Protein AF-A0A958D224-F1 (afdb_monomer_lite)

Foldseek 3Di:
DCCVVVVFDAADLFDWDDTDQWIKHWAQLVLLPQLARPIDIDTAHAPDHFDDDPRDRDHHQADEDDADPVDDVPHHHYDDPVSVPDRRPSRVVSVVSRVVRRDD

Radius of gyration: 15.44 Å; chains: 1; bounding box: 35×30×36 Å

pLDDT: mean 91.19, std 8.77, range [57.66, 98.38]

Structure (mmCIF, N/CA/C/O backbone):
data_AF-A0A958D224-F1
#
_entry.id   AF-A0A958D224-F1
#
loop_
_atom_site.group_PDB
_atom_site.id
_atom_site.type_symbol
_atom_site.label_atom_id
_atom_site.label_alt_id
_atom_site.label_comp_id
_atom_site.label_asym_id
_atom_site.label_entity_id
_atom_site.label_seq_id
_atom_site.pdbx_PDB_ins_code
_atom_site.Cartn_x
_atom_site.Cartn_y
_atom_site.Cartn_z
_atom_site.occupancy
_atom_site.B_iso_or_equiv
_atom_site.auth_seq_id
_atom_site.auth_comp_id
_atom_site.auth_asym_id
_atom_site.auth_atom_id
_atom_site.pdbx_PDB_model_num
ATOM 1 N N . MET A 1 1 ? 9.097 12.108 5.550 1.00 57.66 1 MET A N 1
ATOM 2 C CA . MET A 1 1 ? 8.589 11.039 4.655 1.00 57.66 1 MET A CA 1
ATOM 3 C C . MET A 1 1 ? 9.715 10.649 3.710 1.00 57.66 1 MET A C 1
ATOM 5 O O . MET A 1 1 ? 10.425 11.546 3.286 1.00 57.66 1 MET A O 1
ATOM 9 N N . ALA A 1 2 ? 9.902 9.360 3.416 1.00 65.62 2 ALA A N 1
ATOM 10 C CA . ALA A 1 2 ? 11.059 8.876 2.651 1.00 65.62 2 ALA A CA 1
ATOM 11 C C . ALA A 1 2 ? 11.042 9.274 1.155 1.00 65.62 2 ALA A C 1
ATOM 13 O O . ALA A 1 2 ? 12.091 9.476 0.567 1.00 65.62 2 ALA A O 1
ATOM 14 N N . TRP A 1 3 ? 9.872 9.470 0.544 1.00 70.62 3 TRP A N 1
ATOM 15 C CA . TRP A 1 3 ? 9.744 9.628 -0.913 1.00 70.62 3 TRP A CA 1
ATOM 16 C C . TRP A 1 3 ? 10.407 10.892 -1.487 1.00 70.62 3 TRP A C 1
ATOM 18 O O . TRP A 1 3 ? 11.254 10.751 -2.366 1.00 70.62 3 TRP A O 1
ATOM 28 N N . PRO A 1 4 ? 10.145 12.102 -0.952 1.00 76.75 4 PRO A N 1
ATOM 29 C CA . PRO A 1 4 ? 10.842 13.308 -1.405 1.00 76.75 4 PRO A CA 1
ATOM 30 C C . PRO A 1 4 ? 12.353 13.268 -1.146 1.00 76.75 4 PRO A C 1
ATOM 32 O O . PRO A 1 4 ? 13.109 13.934 -1.836 1.00 76.75 4 PRO A O 1
ATOM 35 N N . VAL A 1 5 ? 12.794 12.497 -0.144 1.00 81.69 5 VAL A N 1
ATOM 36 C CA . VAL A 1 5 ? 14.216 12.362 0.212 1.00 81.69 5 VAL A CA 1
ATOM 37 C C . VAL A 1 5 ? 14.961 11.487 -0.800 1.00 81.69 5 VAL A C 1
ATOM 39 O O . VAL A 1 5 ? 16.141 11.710 -1.043 1.00 81.69 5 VAL A O 1
ATOM 42 N N . TYR A 1 6 ? 14.274 10.515 -1.404 1.00 82.50 6 TYR A N 1
ATOM 43 C CA . TYR A 1 6 ? 14.851 9.569 -2.362 1.00 82.50 6 TYR A CA 1
ATOM 44 C C . TYR A 1 6 ? 14.423 9.828 -3.816 1.00 82.50 6 TYR A C 1
ATOM 46 O O . TYR A 1 6 ? 14.572 8.938 -4.648 1.00 82.50 6 TYR A O 1
ATOM 54 N N . ASN A 1 7 ? 13.891 11.018 -4.132 1.00 83.81 7 ASN A N 1
ATOM 55 C CA . ASN A 1 7 ? 13.364 11.368 -5.462 1.00 83.81 7 ASN A CA 1
ATOM 56 C C . ASN A 1 7 ? 12.378 10.322 -6.021 1.00 83.81 7 ASN A C 1
ATOM 58 O O . ASN A 1 7 ? 12.401 9.991 -7.205 1.00 83.81 7 ASN A O 1
ATOM 62 N N . LEU A 1 8 ? 11.523 9.781 -5.151 1.00 87.00 8 LEU A N 1
ATOM 63 C CA . LEU A 1 8 ? 10.466 8.853 -5.534 1.00 87.00 8 LEU A CA 1
ATOM 64 C C . LEU A 1 8 ? 9.145 9.607 -5.687 1.00 87.00 8 LEU A C 1
ATOM 66 O O . LEU A 1 8 ? 8.708 10.306 -4.768 1.00 87.00 8 LEU A O 1
ATOM 70 N N . GLU A 1 9 ? 8.473 9.390 -6.816 1.00 92.38 9 GLU A N 1
ATOM 71 C CA . GLU A 1 9 ? 7.108 9.861 -7.036 1.00 92.38 9 GLU A CA 1
ATOM 72 C C . GLU A 1 9 ? 6.147 9.183 -6.048 1.00 92.38 9 GLU A C 1
ATOM 74 O O . GLU A 1 9 ? 6.280 7.974 -5.806 1.00 92.38 9 GLU A O 1
ATOM 79 N N . PRO A 1 10 ? 5.203 9.922 -5.436 1.00 92.50 10 PRO A N 1
ATOM 80 C CA . PRO A 1 10 ? 4.207 9.349 -4.538 1.00 92.50 10 PRO A CA 1
ATOM 81 C C . PRO A 1 10 ? 3.199 8.477 -5.305 1.00 92.50 10 PRO A C 1
ATOM 83 O O . PRO A 1 10 ? 3.000 8.663 -6.506 1.00 92.50 10 PRO A O 1
ATOM 86 N N . PRO A 1 11 ? 2.501 7.551 -4.620 1.00 94.56 11 PRO A N 1
ATOM 87 C CA . PRO A 1 11 ? 1.515 6.712 -5.281 1.00 94.56 11 PRO A CA 1
ATOM 88 C C . PRO A 1 11 ? 0.366 7.514 -5.896 1.00 94.56 11 PRO A C 1
ATOM 90 O O . PRO A 1 11 ? -0.113 8.481 -5.285 1.00 94.56 11 PRO A O 1
ATOM 93 N N . PRO A 1 12 ? -0.151 7.078 -7.062 1.00 94.94 12 PRO A N 1
ATOM 94 C CA . PRO A 1 12 ? -1.375 7.635 -7.610 1.00 94.94 12 PRO A CA 1
ATOM 95 C C . PRO A 1 12 ? -2.560 7.331 -6.684 1.00 94.94 12 PRO A C 1
ATOM 97 O O . PRO A 1 12 ? -2.495 6.527 -5.751 1.00 94.94 12 PRO A O 1
ATOM 100 N N . LYS A 1 13 ? -3.711 7.958 -6.955 1.00 92.00 13 LYS A N 1
ATOM 101 C CA . LYS A 1 13 ? -4.927 7.693 -6.169 1.00 92.00 13 LYS A CA 1
ATOM 102 C C . LYS A 1 13 ? -5.369 6.221 -6.276 1.00 92.00 13 LYS A C 1
ATOM 104 O O . LYS A 1 13 ? -5.931 5.693 -5.320 1.00 92.00 13 LYS A O 1
ATOM 109 N N . ARG A 1 14 ? -5.172 5.560 -7.411 1.00 95.12 14 ARG A N 1
ATOM 110 C CA . ARG A 1 14 ? -5.510 4.146 -7.630 1.00 95.12 14 ARG A CA 1
ATOM 111 C C . ARG A 1 14 ? -4.529 3.555 -8.633 1.00 95.12 14 ARG A C 1
ATOM 113 O O . ARG A 1 14 ? -4.038 4.305 -9.472 1.00 95.12 14 ARG A O 1
ATOM 120 N N . GLY A 1 15 ? -4.321 2.244 -8.559 1.00 97.12 15 GLY A N 1
ATOM 121 C CA . GLY A 1 15 ? -3.408 1.535 -9.446 1.00 97.12 15 GLY A CA 1
ATOM 122 C C . GLY A 1 15 ? -1.939 1.750 -9.098 1.00 97.12 15 GLY A C 1
ATOM 123 O O . GLY A 1 15 ? -1.594 2.369 -8.083 1.00 97.12 15 GLY A O 1
ATOM 124 N N . TRP A 1 16 ? -1.093 1.234 -9.977 1.00 97.62 16 TRP A N 1
ATOM 125 C CA . TRP A 1 16 ? 0.345 1.448 -9.969 1.00 97.62 16 TRP A CA 1
ATOM 126 C C . TRP A 1 16 ? 0.714 2.766 -10.655 1.00 97.62 16 TRP A C 1
ATOM 128 O O . TRP A 1 16 ? 0.059 3.209 -11.596 1.00 97.62 16 TRP A O 1
ATOM 138 N N . GLY A 1 17 ? 1.778 3.403 -10.177 1.00 96.00 17 GLY A N 1
ATOM 139 C CA . GLY A 1 17 ? 2.444 4.508 -10.860 1.00 96.00 17 GLY A CA 1
ATOM 140 C C . GLY A 1 17 ? 3.942 4.255 -10.915 1.00 96.00 17 GLY A C 1
ATOM 141 O O . GLY A 1 17 ? 4.502 3.704 -9.968 1.00 96.00 17 GLY A O 1
ATOM 142 N N . ALA A 1 18 ? 4.592 4.648 -12.008 1.00 94.81 18 ALA A N 1
ATOM 143 C CA . ALA A 1 18 ? 6.047 4.593 -12.106 1.00 94.81 18 ALA A CA 1
ATOM 144 C C . ALA A 1 18 ? 6.687 5.509 -11.048 1.00 94.81 18 ALA A C 1
ATOM 146 O O . ALA A 1 18 ? 6.220 6.624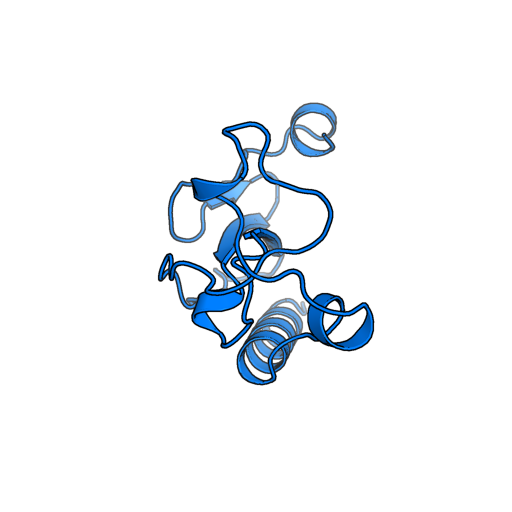 -10.815 1.00 94.81 18 ALA A O 1
ATOM 147 N N . SER A 1 19 ? 7.745 5.035 -10.395 1.00 93.88 19 SER A N 1
ATOM 148 C CA . SER A 1 19 ? 8.486 5.790 -9.385 1.00 93.88 19 SER A CA 1
ATOM 149 C C . SER A 1 19 ? 9.911 5.256 -9.295 1.00 93.88 19 SER A C 1
ATOM 151 O O . SER A 1 19 ? 10.129 4.088 -8.976 1.00 93.88 19 SER A O 1
ATOM 153 N N . GLY A 1 20 ? 10.895 6.098 -9.613 1.00 92.50 20 GLY A N 1
ATOM 154 C CA . GLY A 1 20 ? 12.298 5.689 -9.672 1.00 92.50 20 GLY A CA 1
ATOM 155 C C . GLY A 1 20 ? 12.523 4.518 -10.636 1.00 92.50 20 GLY A C 1
ATOM 156 O O . GLY A 1 20 ? 12.186 4.596 -11.812 1.00 92.50 20 GLY A O 1
ATOM 157 N N . ALA A 1 21 ? 13.098 3.430 -10.123 1.00 92.06 21 ALA A N 1
ATOM 158 C CA . ALA A 1 21 ? 13.398 2.217 -10.889 1.00 92.06 21 ALA A CA 1
ATOM 159 C C . ALA A 1 21 ? 12.299 1.143 -10.783 1.00 92.06 21 ALA A C 1
ATOM 161 O O . ALA A 1 21 ? 12.578 -0.038 -10.989 1.00 92.06 21 ALA A O 1
ATOM 162 N N . GLY A 1 22 ? 11.091 1.519 -10.369 1.00 94.44 22 GLY A N 1
ATOM 163 C CA . GLY A 1 22 ? 9.998 0.584 -10.161 1.00 94.44 22 GLY A CA 1
ATOM 164 C C . GLY A 1 22 ? 8.636 1.263 -10.143 1.00 94.44 22 GLY A C 1
ATOM 165 O O . GLY A 1 22 ? 8.407 2.275 -10.807 1.00 94.44 22 GLY A O 1
ATOM 166 N N . TRP A 1 23 ? 7.728 0.687 -9.365 1.00 96.19 23 TRP A N 1
ATOM 167 C CA . TRP A 1 23 ? 6.334 1.092 -9.279 1.00 96.19 23 TRP A CA 1
ATOM 168 C C . TRP A 1 23 ? 5.930 1.307 -7.831 1.00 96.19 23 TRP A C 1
ATOM 170 O O . TRP A 1 23 ? 6.401 0.633 -6.917 1.00 96.19 23 TRP A O 1
ATOM 180 N N . VAL A 1 24 ? 5.013 2.238 -7.618 1.00 96.62 24 VAL A N 1
ATOM 181 C CA . VAL A 1 24 ? 4.461 2.567 -6.311 1.00 96.62 24 VAL A CA 1
ATOM 182 C C . VAL A 1 24 ? 2.936 2.559 -6.377 1.00 96.62 24 VAL A C 1
ATOM 184 O O . VAL A 1 24 ? 2.342 2.964 -7.377 1.00 96.62 24 VAL A O 1
ATOM 187 N N . CYS A 1 25 ? 2.280 2.114 -5.310 1.00 97.06 25 CYS A N 1
ATOM 188 C CA . CYS A 1 25 ? 0.826 2.196 -5.187 1.00 97.06 25 CYS A CA 1
ATOM 189 C C . CYS A 1 25 ? 0.387 2.434 -3.740 1.00 97.06 25 CYS A C 1
ATOM 191 O O . CYS A 1 25 ? 1.155 2.259 -2.792 1.00 97.06 25 CYS A O 1
ATOM 193 N N . GLU A 1 26 ? -0.891 2.767 -3.567 1.00 97.62 26 GLU A N 1
ATOM 194 C CA . GLU A 1 26 ? -1.576 2.716 -2.278 1.00 97.62 26 GLU A CA 1
ATOM 195 C C . GLU A 1 26 ? -2.703 1.683 -2.326 1.00 97.62 26 GLU A C 1
ATOM 197 O O . GLU A 1 26 ? -3.604 1.773 -3.159 1.00 97.62 26 GLU A O 1
ATOM 202 N N . VAL A 1 27 ? -2.700 0.761 -1.365 1.00 97.75 27 VAL A N 1
ATOM 203 C CA . VAL A 1 27 ? -3.792 -0.190 -1.130 1.00 97.75 27 VAL A CA 1
ATOM 204 C C . VAL A 1 27 ? -4.421 0.025 0.239 1.00 97.75 27 VAL A C 1
ATOM 206 O O . VAL A 1 27 ? -3.788 0.502 1.186 1.00 97.75 27 VAL A O 1
ATOM 209 N N . TRP A 1 28 ? -5.700 -0.320 0.354 1.00 97.56 28 TRP A N 1
ATOM 210 C CA . TRP A 1 28 ? -6.420 -0.313 1.622 1.00 97.56 28 TRP A CA 1
ATOM 211 C C . TRP A 1 28 ? -6.582 -1.760 2.078 1.00 97.56 28 TRP A C 1
ATOM 213 O O . TRP A 1 28 ? -7.272 -2.534 1.422 1.00 97.56 28 TRP A O 1
ATOM 223 N N . GLN A 1 29 ? -5.971 -2.149 3.203 1.00 97.75 29 GLN A N 1
ATOM 224 C CA . GLN A 1 29 ? -6.054 -3.541 3.676 1.00 97.75 29 GLN A CA 1
ATOM 225 C C . GLN A 1 29 ? -7.489 -3.960 4.031 1.00 97.75 29 GLN A C 1
ATOM 227 O O . GLN A 1 29 ? -7.787 -5.152 4.079 1.00 97.75 29 GLN A O 1
ATOM 232 N N . SER A 1 30 ? -8.406 -3.009 4.229 1.00 97.56 30 SER A N 1
ATOM 233 C CA . SER A 1 30 ? -9.840 -3.295 4.358 1.00 97.56 30 SER A CA 1
ATOM 234 C C . SER A 1 30 ? -10.462 -3.909 3.105 1.00 97.56 30 SER A C 1
ATOM 236 O O . SER A 1 30 ? -11.397 -4.699 3.223 1.00 97.56 30 SER A O 1
ATOM 238 N N . ALA A 1 31 ? -9.915 -3.642 1.917 1.00 97.88 31 ALA A N 1
ATOM 239 C CA . ALA A 1 31 ? -10.295 -4.340 0.688 1.00 97.88 31 ALA A CA 1
ATOM 240 C C . ALA A 1 31 ? -9.947 -5.839 0.730 1.00 97.88 31 ALA A C 1
ATOM 242 O O . ALA A 1 31 ? -10.590 -6.648 0.069 1.00 97.88 31 ALA A O 1
ATOM 243 N N . TYR A 1 32 ? -8.977 -6.206 1.569 1.00 98.19 32 TYR A N 1
ATOM 244 C CA . TYR A 1 32 ? -8.494 -7.570 1.769 1.00 98.19 32 TYR A CA 1
ATOM 245 C C . TYR A 1 32 ? -9.039 -8.219 3.049 1.00 98.19 32 TYR A C 1
ATOM 247 O O . TYR A 1 32 ? -8.632 -9.326 3.390 1.00 98.19 32 TYR A O 1
ATOM 255 N N . GLY A 1 33 ? -9.945 -7.546 3.770 1.00 97.56 33 GLY A N 1
ATOM 256 C CA . GLY A 1 33 ? -10.604 -8.077 4.968 1.00 97.56 33 GLY A CA 1
ATOM 257 C C . GLY A 1 33 ? -10.108 -7.515 6.303 1.00 97.56 33 GLY A C 1
ATOM 258 O O . GLY A 1 33 ? -10.555 -7.970 7.352 1.00 97.56 33 GLY A O 1
ATOM 259 N N . HIS A 1 34 ? -9.214 -6.521 6.311 1.00 97.75 34 HIS A N 1
ATOM 260 C CA . HIS A 1 34 ? -8.833 -5.859 7.560 1.00 97.75 34 HIS A CA 1
ATOM 261 C C . HIS A 1 34 ? -9.975 -4.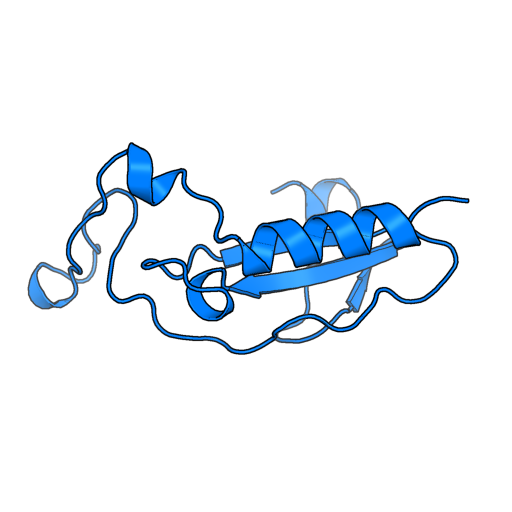965 8.085 1.00 97.75 34 HIS A C 1
ATOM 263 O O . HIS A 1 34 ? -10.571 -4.189 7.340 1.00 97.75 34 HIS A O 1
ATOM 269 N N . ALA A 1 35 ? -10.265 -5.008 9.387 1.00 96.69 35 ALA A N 1
ATOM 270 C CA . ALA A 1 35 ? -11.378 -4.243 9.960 1.00 96.69 35 ALA A CA 1
ATOM 271 C C . ALA A 1 35 ? -11.161 -2.715 9.919 1.00 96.69 35 ALA A C 1
ATOM 273 O O . ALA A 1 35 ? -12.110 -1.946 9.794 1.00 96.69 35 ALA A O 1
ATOM 274 N N . ALA A 1 36 ? -9.912 -2.252 9.992 1.00 95.62 36 ALA A N 1
ATOM 275 C CA . ALA A 1 36 ? -9.539 -0.855 9.745 1.00 95.62 36 ALA A CA 1
ATOM 276 C C . ALA A 1 36 ? -9.004 -0.651 8.318 1.00 95.62 36 ALA A C 1
ATOM 278 O O . ALA A 1 36 ? -8.431 -1.576 7.749 1.00 95.62 36 ALA A O 1
ATOM 279 N N . ARG A 1 37 ? -9.093 0.575 7.774 1.00 93.94 37 ARG A N 1
ATOM 280 C CA . ARG A 1 37 ? -8.608 0.895 6.410 1.00 93.94 37 ARG A CA 1
ATOM 281 C C . ARG A 1 37 ? -7.149 0.485 6.179 1.00 93.94 37 ARG A C 1
ATOM 283 O O . ARG A 1 37 ? -6.830 -0.045 5.122 1.00 93.94 37 ARG A O 1
ATOM 290 N N . LYS A 1 38 ? -6.281 0.788 7.160 1.00 93.06 38 LYS A N 1
ATOM 291 C CA . LYS A 1 38 ? -4.822 0.552 7.160 1.00 93.06 38 LYS A CA 1
ATOM 292 C C . LYS A 1 38 ? -4.204 0.819 5.775 1.00 93.06 38 LYS A C 1
ATOM 294 O O . LYS A 1 38 ? -3.794 -0.096 5.062 1.00 93.06 38 LYS A O 1
ATOM 299 N N . ARG A 1 39 ? -4.207 2.103 5.382 1.00 94.88 39 ARG A N 1
ATOM 300 C CA . ARG A 1 39 ? -3.632 2.579 4.110 1.00 94.88 39 ARG A CA 1
ATOM 301 C C . ARG A 1 39 ? -2.166 2.172 4.059 1.00 94.88 39 ARG A C 1
ATOM 303 O O . ARG A 1 39 ? -1.411 2.512 4.966 1.00 94.88 39 ARG A O 1
ATOM 310 N N . THR A 1 40 ? -1.799 1.425 3.031 1.00 95.25 40 THR A N 1
ATOM 311 C CA . THR A 1 40 ? -0.472 0.830 2.893 1.00 95.25 40 THR A CA 1
ATOM 312 C C . THR A 1 40 ? 0.109 1.266 1.562 1.00 95.25 40 THR A C 1
ATOM 314 O O . THR A 1 40 ? -0.518 1.065 0.523 1.00 95.25 40 THR A O 1
ATOM 317 N N . TRP A 1 41 ? 1.284 1.888 1.597 1.00 95.50 41 TRP A N 1
ATOM 318 C CA . TRP A 1 41 ? 2.058 2.167 0.393 1.00 95.50 41 TRP A CA 1
ATOM 319 C C . TRP A 1 41 ? 2.972 0.986 0.113 1.00 95.50 4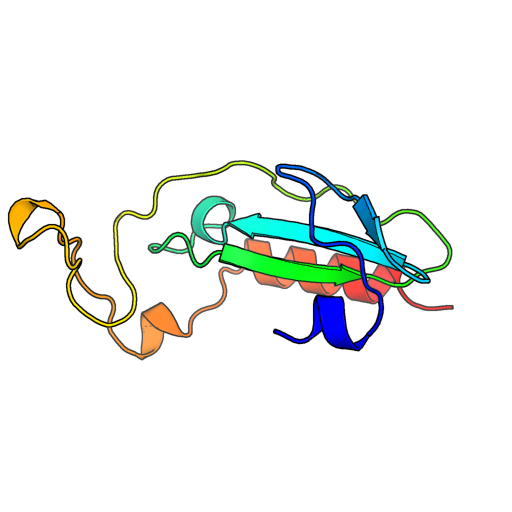1 TRP A C 1
ATOM 321 O O . TRP A 1 41 ? 3.617 0.479 1.030 1.00 95.50 41 TRP A O 1
ATOM 331 N N . LEU A 1 42 ? 3.004 0.554 -1.140 1.00 95.88 42 LEU A N 1
ATOM 332 C CA . LEU A 1 42 ? 3.893 -0.499 -1.609 1.00 95.88 42 LEU A CA 1
ATOM 333 C C . LEU A 1 42 ? 4.816 0.086 -2.667 1.00 95.88 42 LEU A C 1
ATOM 335 O O . LEU A 1 42 ? 4.385 0.903 -3.478 1.00 95.88 42 LEU A O 1
ATOM 339 N N . TYR A 1 43 ? 6.069 -0.348 -2.638 1.00 95.06 43 TYR A N 1
ATOM 340 C CA . TYR A 1 43 ? 7.034 -0.119 -3.699 1.00 95.06 43 TYR A CA 1
ATOM 341 C C . TYR A 1 43 ? 7.447 -1.479 -4.248 1.00 95.06 43 TYR A C 1
ATOM 343 O O . TYR A 1 43 ? 7.805 -2.373 -3.479 1.00 95.06 43 TYR A O 1
ATOM 351 N N . TYR A 1 44 ? 7.361 -1.635 -5.559 1.00 96.06 44 TYR A N 1
ATOM 352 C CA . TYR A 1 44 ? 7.644 -2.867 -6.274 1.00 96.06 44 TYR A CA 1
ATOM 353 C C . TYR A 1 44 ? 8.739 -2.611 -7.306 1.00 96.06 44 TYR A C 1
ATOM 355 O O . TYR A 1 44 ? 8.711 -1.608 -8.016 1.00 96.06 44 TYR A O 1
ATOM 363 N N . ARG A 1 45 ? 9.704 -3.526 -7.397 1.00 94.44 45 ARG A N 1
ATOM 364 C CA . ARG A 1 45 ? 10.762 -3.513 -8.408 1.00 94.44 45 ARG A CA 1
ATOM 365 C C . ARG A 1 45 ? 10.896 -4.923 -8.969 1.00 94.44 45 ARG A C 1
ATOM 367 O O . ARG A 1 45 ? 11.266 -5.819 -8.224 1.00 94.44 45 ARG A O 1
ATOM 374 N N . GLY A 1 46 ? 10.618 -5.082 -10.254 1.00 92.62 46 GLY A N 1
ATOM 375 C CA . GLY A 1 46 ? 10.768 -6.317 -11.022 1.00 92.62 46 GLY A CA 1
ATOM 376 C C . GLY A 1 46 ? 11.029 -5.982 -12.492 1.00 92.62 46 GLY A C 1
ATOM 377 O O . GLY A 1 46 ? 11.036 -4.807 -12.859 1.00 92.62 46 GLY A O 1
ATOM 378 N N . GLU A 1 47 ? 11.266 -6.991 -13.326 1.00 90.00 47 GLU A N 1
ATOM 379 C CA . GLU A 1 47 ? 11.530 -6.783 -14.761 1.00 90.00 47 GLU A CA 1
ATOM 380 C C . GLU A 1 47 ? 10.277 -6.371 -15.543 1.00 90.00 47 GLU A C 1
ATOM 382 O O . GLU A 1 47 ? 10.354 -5.645 -16.536 1.00 90.00 47 GLU A O 1
ATOM 387 N N . HIS A 1 48 ? 9.114 -6.807 -15.065 1.00 90.25 48 HIS A N 1
ATOM 388 C CA . HIS A 1 48 ? 7.816 -6.540 -15.667 1.00 90.25 48 HIS A CA 1
ATOM 389 C C . HIS A 1 48 ? 6.926 -5.714 -14.744 1.00 90.25 48 HIS A C 1
ATOM 391 O O . HIS A 1 48 ? 7.160 -5.629 -13.535 1.00 90.25 48 HIS A O 1
ATOM 397 N N . GLU A 1 49 ? 5.879 -5.134 -15.332 1.00 90.12 49 GLU A N 1
ATOM 398 C CA . GLU A 1 49 ? 4.831 -4.444 -14.588 1.00 90.12 49 GLU A CA 1
ATOM 399 C C . GLU A 1 49 ? 4.245 -5.369 -13.503 1.00 90.12 49 GLU A C 1
ATOM 401 O O . GLU A 1 49 ? 4.012 -6.555 -13.765 1.00 90.12 49 GLU A O 1
ATOM 406 N N . PRO A 1 50 ? 4.040 -4.870 -12.270 1.00 95.81 50 PRO A N 1
ATOM 407 C CA . PRO A 1 50 ? 3.470 -5.676 -11.200 1.00 95.81 50 PRO A CA 1
ATOM 408 C C . PRO A 1 50 ? 2.061 -6.175 -11.541 1.00 95.81 50 PRO A C 1
ATOM 410 O O . PRO A 1 50 ? 1.295 -5.463 -12.192 1.00 95.81 50 PRO A O 1
ATOM 413 N N . PRO A 1 51 ? 1.660 -7.351 -11.024 1.00 95.12 51 PRO A N 1
ATOM 414 C CA . PRO A 1 51 ? 0.279 -7.796 -11.124 1.00 95.12 51 PRO A CA 1
ATOM 415 C C . PRO A 1 51 ? -0.688 -6.796 -10.475 1.00 95.12 51 PRO A C 1
ATOM 417 O O . PRO A 1 51 ? -0.366 -6.097 -9.505 1.00 95.12 51 PRO A O 1
ATOM 420 N N . GLU A 1 52 ? -1.909 -6.769 -11.005 1.00 96.50 52 GLU A N 1
ATOM 421 C CA . GLU A 1 52 ? -3.003 -5.969 -10.464 1.00 96.50 52 GLU A CA 1
ATOM 422 C C . GLU A 1 52 ? -3.338 -6.383 -9.025 1.00 96.50 52 GLU A C 1
ATOM 424 O O . GLU A 1 52 ? -3.328 -7.560 -8.656 1.00 96.50 52 GLU A O 1
ATOM 429 N N . LEU A 1 53 ? -3.667 -5.387 -8.208 1.00 98.19 53 LEU A N 1
ATOM 430 C CA . LEU A 1 53 ? -4.090 -5.560 -6.825 1.00 98.19 53 LEU A CA 1
ATOM 431 C C . LEU A 1 53 ? -5.561 -5.165 -6.672 1.00 98.19 53 LEU A C 1
ATOM 433 O O . LEU A 1 53 ? -6.171 -4.549 -7.542 1.00 98.19 53 LEU A O 1
ATOM 437 N N . ASN A 1 54 ? -6.149 -5.466 -5.517 1.00 97.88 54 ASN A N 1
ATOM 438 C CA . ASN A 1 54 ? -7.450 -4.910 -5.172 1.00 97.88 54 ASN A CA 1
ATOM 439 C C . ASN A 1 54 ? -7.322 -3.413 -4.824 1.00 97.88 54 ASN A C 1
ATOM 441 O O . ASN A 1 54 ? -6.791 -3.046 -3.769 1.00 97.88 54 ASN A O 1
ATOM 445 N N . TRP A 1 55 ? -7.843 -2.561 -5.710 1.00 97.69 55 TRP A N 1
ATOM 446 C CA . TRP A 1 55 ? -7.837 -1.097 -5.587 1.00 97.69 55 TRP A CA 1
ATOM 447 C C . TRP A 1 55 ? -9.073 -0.510 -4.898 1.00 97.69 55 TRP A C 1
ATOM 449 O O . TRP A 1 55 ? -9.211 0.718 -4.816 1.00 97.69 55 TRP A O 1
ATOM 459 N N . GLU A 1 56 ? -9.998 -1.349 -4.426 1.00 97.50 56 GLU A N 1
ATOM 460 C CA . GLU A 1 56 ? -11.185 -0.878 -3.725 1.00 97.50 56 GLU A CA 1
ATOM 461 C C . GLU A 1 56 ? -10.804 -0.103 -2.458 1.00 97.50 56 GLU A C 1
ATOM 463 O O . GLU A 1 56 ? -9.962 -0.502 -1.655 1.00 97.50 56 GLU A O 1
ATOM 468 N N . ARG A 1 57 ? -11.476 1.025 -2.233 1.00 96.31 57 ARG A N 1
ATOM 469 C CA . ARG A 1 57 ? -11.277 1.858 -1.043 1.00 96.31 57 ARG A CA 1
ATOM 470 C C . ARG A 1 57 ? -12.391 1.602 -0.037 1.00 96.31 57 ARG A C 1
ATOM 472 O O . ARG A 1 57 ? -13.225 2.469 0.213 1.00 96.31 57 ARG A O 1
ATOM 479 N N . ARG A 1 58 ? -12.427 0.383 0.512 1.00 95.31 58 ARG A N 1
ATOM 480 C CA . ARG A 1 58 ? -13.452 -0.015 1.490 1.00 95.31 58 ARG A CA 1
ATOM 481 C C . ARG A 1 58 ? -13.273 0.731 2.803 1.00 95.31 58 ARG A C 1
ATOM 483 O O . ARG A 1 58 ? -12.208 0.688 3.418 1.00 95.31 58 ARG A O 1
ATOM 490 N N . GLU A 1 59 ? -14.324 1.383 3.272 1.00 94.38 59 GLU A N 1
ATOM 491 C CA . GLU A 1 59 ? -14.333 1.980 4.601 1.00 94.38 59 GLU A CA 1
ATOM 492 C C . GLU A 1 59 ? -14.079 0.917 5.678 1.00 94.38 59 GLU A C 1
ATOM 494 O O . GLU A 1 59 ? -14.738 -0.116 5.713 1.00 94.38 59 GLU A O 1
ATOM 499 N N . GLY A 1 60 ? -13.111 1.164 6.564 1.00 92.50 60 GLY A N 1
ATOM 500 C CA . GLY A 1 60 ? -12.904 0.299 7.725 1.00 92.50 60 GLY A CA 1
ATOM 501 C C . GLY A 1 60 ? -14.049 0.474 8.719 1.00 92.50 60 GLY A C 1
ATOM 502 O O . GLY A 1 60 ? -14.507 1.594 8.929 1.00 92.50 60 GLY A O 1
ATOM 503 N N . THR A 1 61 ? -14.491 -0.598 9.357 1.00 94.25 61 THR A N 1
ATOM 504 C CA . THR A 1 61 ? -15.476 -0.558 10.447 1.00 94.25 61 THR A CA 1
ATOM 505 C C . THR A 1 61 ? -14.839 -0.189 11.786 1.00 94.25 61 THR A C 1
ATOM 507 O O . THR A 1 61 ? -15.530 0.285 12.680 1.00 94.25 61 THR A O 1
ATOM 510 N N . HIS A 1 62 ? -13.519 -0.350 11.903 1.00 94.25 62 HIS A N 1
ATOM 511 C CA . HIS A 1 62 ? -12.744 -0.090 13.114 1.00 94.25 62 HIS A CA 1
ATOM 512 C C . HIS A 1 62 ? -11.611 0.911 12.862 1.00 94.25 62 HIS A C 1
ATOM 514 O O . HIS A 1 62 ? -11.248 1.206 11.716 1.00 94.25 62 HIS A O 1
ATOM 520 N N . GLN A 1 63 ? -11.023 1.414 13.945 1.00 92.06 63 GLN A N 1
ATOM 521 C CA . GLN A 1 63 ? -9.834 2.264 13.912 1.00 92.06 63 GLN A CA 1
ATOM 522 C C . GLN A 1 63 ? -8.649 1.615 14.631 1.00 92.06 63 GLN A C 1
ATOM 524 O O . GLN A 1 63 ? -8.809 0.756 15.499 1.00 92.06 63 GLN A O 1
ATOM 529 N N . ILE A 1 64 ? -7.447 2.044 14.254 1.00 90.19 64 ILE A N 1
ATOM 530 C CA . ILE A 1 64 ? -6.199 1.696 14.934 1.00 90.19 64 ILE A CA 1
ATOM 531 C C . ILE A 1 64 ? -5.698 2.963 15.620 1.00 90.19 64 ILE A C 1
ATOM 533 O O . ILE A 1 64 ? -5.587 4.003 14.973 1.00 90.19 64 ILE A O 1
ATOM 537 N N . GLY A 1 65 ? -5.355 2.863 16.902 1.00 83.50 65 GLY A N 1
ATOM 538 C CA . GLY A 1 65 ? -4.797 3.977 17.663 1.00 83.50 65 GLY A CA 1
ATOM 539 C C . GLY A 1 65 ? -5.854 4.895 18.277 1.00 83.50 65 GLY A C 1
ATOM 540 O O . GLY A 1 65 ? -6.881 4.434 18.780 1.00 83.50 65 GLY A O 1
ATOM 541 N N . PHE A 1 66 ? -5.536 6.189 18.315 1.00 70.69 66 PHE A N 1
ATOM 542 C CA . PHE A 1 66 ? -6.247 7.188 19.112 1.00 70.69 66 PHE A CA 1
ATOM 543 C C . PHE A 1 66 ? -7.534 7.700 18.458 1.00 70.69 66 PHE A C 1
ATOM 545 O O . PHE A 1 66 ? -7.767 7.527 17.265 1.00 70.69 66 PHE A O 1
ATOM 552 N N . GLN A 1 67 ? -8.364 8.321 19.296 1.00 73.50 67 GLN A N 1
ATOM 553 C CA . GLN A 1 67 ? -9.667 8.880 18.947 1.00 73.50 67 GLN A CA 1
ATOM 554 C C . GLN A 1 67 ? -9.552 9.907 17.812 1.00 73.50 67 GLN A C 1
ATOM 556 O O . GLN A 1 67 ? -8.586 10.670 17.745 1.00 73.50 67 GLN A O 1
ATOM 561 N N . ASP A 1 68 ? -10.552 9.932 16.935 1.00 75.62 68 ASP A N 1
ATOM 562 C CA . ASP A 1 68 ? -10.662 10.907 15.861 1.00 75.62 68 ASP A CA 1
ATOM 563 C C . ASP A 1 68 ? -10.771 12.321 16.453 1.00 75.62 68 ASP A C 1
ATOM 565 O O . ASP A 1 68 ? -11.607 12.610 17.316 1.00 75.62 68 ASP A O 1
ATOM 569 N N . GLN A 1 69 ? -9.912 13.223 15.977 1.00 75.69 69 GLN A N 1
ATOM 570 C CA . GLN A 1 69 ? -9.858 14.612 16.437 1.00 75.69 69 GLN A CA 1
ATOM 571 C C . GLN A 1 69 ? -11.103 15.422 16.048 1.00 75.69 69 GLN A C 1
ATOM 573 O O . GLN A 1 69 ? -11.323 16.502 16.587 1.00 75.69 69 GLN A O 1
ATOM 578 N N . ARG A 1 70 ? -11.948 14.903 15.148 1.00 78.38 70 ARG A N 1
ATOM 579 C CA . ARG A 1 70 ? -13.239 15.499 14.765 1.00 78.38 70 ARG A CA 1
ATOM 580 C C . ARG A 1 70 ? -14.337 15.265 15.810 1.00 78.38 70 ARG A C 1
ATOM 582 O O . ARG A 1 70 ? -15.451 15.750 15.633 1.00 78.38 70 ARG A O 1
ATOM 589 N N . GLY A 1 71 ? -14.037 14.539 16.890 1.00 75.38 71 GLY A N 1
ATOM 590 C CA . GLY A 1 71 ? -14.914 14.365 18.046 1.00 75.38 71 GLY A CA 1
ATOM 591 C C . GLY A 1 71 ? -15.507 12.961 18.179 1.00 75.38 71 GLY A C 1
ATOM 592 O O . GLY A 1 71 ? -15.449 12.132 17.273 1.00 75.38 71 GLY A O 1
ATOM 593 N N . LYS A 1 72 ? -16.119 12.693 19.344 1.00 75.19 72 LYS A N 1
ATOM 594 C CA . LYS A 1 72 ? -16.567 11.346 19.746 1.00 75.19 72 LYS A CA 1
ATOM 595 C C . LYS A 1 72 ? -17.529 10.674 18.764 1.00 75.19 72 LYS A C 1
ATOM 597 O O . LYS A 1 72 ? -17.477 9.458 18.635 1.00 75.19 72 LYS A O 1
ATOM 602 N N . ALA A 1 73 ? -18.372 11.440 18.073 1.00 80.06 73 ALA A N 1
ATOM 603 C CA . ALA A 1 73 ? -19.333 10.905 17.107 1.00 80.06 73 ALA A CA 1
ATOM 604 C C . ALA A 1 73 ? -18.667 10.277 15.866 1.00 80.06 73 ALA A C 1
ATOM 606 O O . ALA A 1 73 ? -19.276 9.441 15.207 1.00 80.06 73 ALA A O 1
ATOM 607 N N . ALA A 1 74 ? -17.422 10.654 15.558 1.00 79.75 74 ALA A N 1
ATOM 608 C CA . ALA A 1 74 ? -16.654 10.101 14.445 1.00 79.75 74 ALA A CA 1
ATOM 609 C C . ALA A 1 74 ? -15.799 8.882 14.843 1.00 79.75 74 ALA A C 1
ATOM 611 O O . ALA A 1 74 ? -15.199 8.247 13.974 1.00 79.75 74 ALA A O 1
ATOM 612 N N . ASN A 1 75 ? -15.739 8.538 16.137 1.00 83.19 75 ASN A N 1
ATOM 613 C CA . ASN A 1 75 ? -14.931 7.422 16.617 1.00 83.19 75 ASN A CA 1
ATOM 614 C C . ASN A 1 75 ? -15.522 6.082 16.184 1.00 83.19 75 ASN A C 1
ATOM 616 O O . ASN A 1 75 ? -16.676 5.766 16.470 1.00 83.19 75 ASN A O 1
ATOM 620 N N . LYS A 1 76 ? -14.678 5.253 15.573 1.00 87.44 76 LYS A N 1
ATOM 621 C CA . LYS A 1 76 ? -14.968 3.834 15.351 1.00 87.44 76 LYS A CA 1
ATOM 622 C C . LYS A 1 76 ? -14.482 3.019 16.553 1.00 87.44 76 LYS A C 1
ATOM 624 O O . LYS A 1 76 ? -13.603 3.487 17.279 1.00 87.44 76 LYS A O 1
ATOM 629 N N . PRO A 1 77 ? -14.989 1.795 16.772 1.00 91.25 77 PRO A N 1
ATOM 630 C CA . PRO A 1 77 ? -14.411 0.907 17.773 1.00 91.25 77 PRO A CA 1
ATOM 631 C C . PRO A 1 77 ? -12.909 0.707 17.513 1.00 91.25 77 PRO A C 1
ATOM 633 O O . PRO A 1 77 ? -12.486 0.485 16.373 1.00 91.25 77 PRO A O 1
ATOM 636 N N . THR A 1 78 ? -12.093 0.828 18.561 1.00 92.19 78 THR A N 1
ATOM 637 C CA . THR A 1 78 ? -10.636 0.668 18.460 1.00 92.19 78 THR A CA 1
ATOM 638 C C . THR A 1 78 ? -10.268 -0.811 18.538 1.00 92.19 78 THR A C 1
ATOM 640 O O . THR A 1 78 ? -10.687 -1.509 19.459 1.00 92.19 78 THR A O 1
ATOM 643 N N . LEU A 1 79 ? -9.464 -1.288 17.584 1.00 93.69 79 LEU A N 1
ATOM 644 C CA . LEU A 1 79 ? -8.954 -2.660 17.596 1.00 93.69 79 LEU A CA 1
ATOM 645 C C . LEU A 1 79 ? -7.979 -2.889 18.752 1.00 93.69 79 LEU A C 1
ATOM 647 O O . LEU A 1 79 ? -7.188 -2.012 19.107 1.00 93.69 79 LEU A O 1
ATOM 651 N N . ASN A 1 80 ? -7.977 -4.111 19.285 1.00 93.69 80 ASN A N 1
ATOM 652 C CA . ASN A 1 80 ? -6.913 -4.550 20.179 1.00 93.69 80 ASN A CA 1
ATOM 653 C C . ASN A 1 80 ? -5.579 -4.688 19.409 1.00 93.69 80 ASN A C 1
ATOM 655 O O . ASN A 1 80 ? -5.528 -4.693 18.176 1.00 93.69 80 ASN A O 1
ATOM 659 N N . LYS A 1 81 ? -4.476 -4.836 20.150 1.00 93.25 81 LYS A N 1
ATOM 660 C CA . LYS A 1 81 ? -3.125 -4.938 19.576 1.00 93.25 81 LYS A CA 1
ATOM 661 C C . LYS A 1 81 ? -2.973 -6.113 18.601 1.00 93.25 81 LYS A C 1
ATOM 663 O O . LYS A 1 81 ? -2.265 -5.981 17.607 1.00 93.25 81 LYS A O 1
ATOM 668 N N . ARG A 1 82 ? -3.608 -7.255 18.885 1.00 95.44 82 ARG A N 1
ATOM 669 C CA . ARG A 1 82 ? -3.527 -8.453 18.039 1.00 95.44 82 ARG A CA 1
ATOM 670 C C . ARG A 1 82 ? -4.173 -8.191 16.682 1.00 95.44 82 ARG A C 1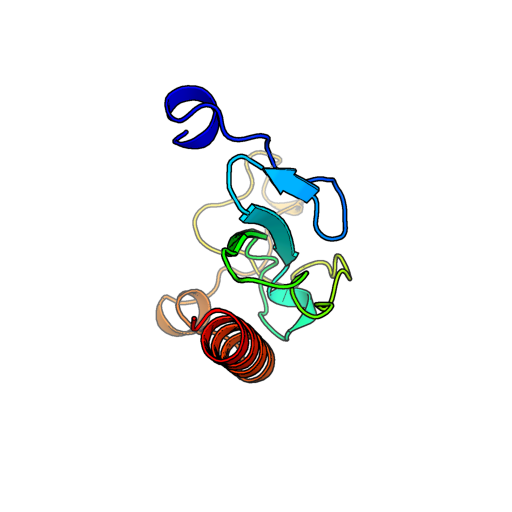
ATOM 672 O O . ARG A 1 82 ? -3.526 -8.403 15.663 1.00 95.44 82 ARG A O 1
ATOM 679 N N . ASP A 1 83 ? -5.395 -7.673 16.678 1.00 94.94 83 ASP A N 1
ATOM 680 C CA . ASP A 1 83 ? -6.170 -7.450 15.458 1.00 94.94 83 ASP A CA 1
ATOM 681 C C . ASP A 1 83 ? -5.611 -6.285 14.636 1.00 94.94 83 ASP A C 1
ATOM 683 O O . ASP A 1 83 ? -5.577 -6.361 13.414 1.00 94.94 83 ASP A O 1
ATOM 687 N N . ALA A 1 84 ? -5.086 -5.239 15.282 1.00 94.06 84 ALA A N 1
ATOM 688 C CA . ALA A 1 84 ? -4.409 -4.140 14.587 1.00 94.06 84 ALA A CA 1
ATOM 689 C C . ALA A 1 84 ? -3.133 -4.594 13.843 1.00 94.06 84 ALA A C 1
ATOM 691 O O . ALA A 1 84 ? -2.803 -4.080 12.765 1.00 94.06 84 ALA A O 1
ATOM 692 N N . ASN A 1 85 ? -2.413 -5.562 14.419 1.00 94.56 85 ASN A N 1
ATOM 693 C CA . ASN A 1 85 ? -1.196 -6.128 13.840 1.00 94.56 85 ASN A CA 1
ATOM 694 C C . ASN A 1 85 ? -1.472 -7.230 12.816 1.00 94.56 85 ASN A C 1
ATOM 696 O O . ASN A 1 85 ? -0.561 -7.590 12.073 1.00 94.56 85 ASN A O 1
ATOM 700 N N . ALA A 1 86 ? -2.697 -7.753 12.754 1.00 94.81 86 ALA A N 1
ATOM 701 C CA . ALA A 1 86 ? -3.041 -8.796 11.809 1.00 94.81 86 ALA A CA 1
ATOM 702 C C . ALA A 1 86 ? -2.878 -8.307 10.361 1.00 94.81 86 ALA A C 1
ATOM 704 O O . ALA A 1 86 ? -3.204 -7.170 10.003 1.00 94.81 86 ALA A O 1
ATOM 705 N N . THR A 1 87 ? -2.377 -9.207 9.523 1.00 95.75 87 THR A N 1
ATOM 706 C CA . THR A 1 87 ? -2.375 -9.069 8.069 1.00 95.75 87 THR A CA 1
ATOM 707 C C . THR A 1 87 ? -3.434 -10.026 7.534 1.00 95.75 87 THR A C 1
ATOM 709 O O . THR A 1 87 ? -3.333 -11.225 7.809 1.00 95.75 87 THR A O 1
ATOM 712 N N . PRO A 1 88 ? -4.455 -9.550 6.801 1.00 97.50 88 PRO A N 1
ATOM 713 C CA . PRO A 1 88 ? -5.442 -10.445 6.216 1.00 97.50 88 PRO A CA 1
ATOM 714 C C . PRO A 1 88 ? -4.787 -11.459 5.281 1.00 97.50 88 PRO A C 1
ATOM 716 O O . PRO A 1 88 ? -3.853 -11.120 4.553 1.00 97.50 88 PRO A O 1
ATOM 719 N N . ILE A 1 89 ? -5.315 -12.682 5.264 1.00 98.31 89 ILE A N 1
ATOM 720 C CA . ILE A 1 89 ? -4.794 -13.781 4.441 1.00 98.31 89 ILE A CA 1
ATOM 721 C C . ILE A 1 89 ? -4.719 -13.388 2.961 1.00 98.31 89 ILE A C 1
ATOM 723 O O . ILE A 1 89 ? -3.667 -13.532 2.349 1.00 98.31 89 ILE A O 1
ATOM 727 N N . ALA A 1 90 ? -5.770 -12.760 2.427 1.00 98.25 90 ALA A N 1
ATOM 728 C CA . ALA A 1 90 ? -5.777 -12.282 1.046 1.00 98.25 90 ALA A CA 1
ATOM 729 C C . ALA A 1 90 ? -4.688 -11.227 0.768 1.00 98.25 90 ALA A C 1
ATOM 731 O O . ALA A 1 90 ? -4.130 -11.190 -0.325 1.00 98.25 90 ALA A O 1
ATOM 732 N N . PHE A 1 91 ? -4.357 -10.373 1.747 1.00 98.31 91 PHE A N 1
ATOM 733 C CA . PHE A 1 91 ? -3.287 -9.387 1.572 1.00 98.31 91 PHE A CA 1
ATOM 734 C C . PHE A 1 91 ? -1.901 -10.033 1.647 1.00 98.31 91 PHE A C 1
ATOM 736 O O . PHE A 1 91 ? -1.027 -9.691 0.858 1.00 98.31 91 PHE A O 1
ATOM 743 N N . ARG A 1 92 ? -1.704 -11.005 2.549 1.00 98.19 92 ARG A N 1
ATOM 744 C CA . ARG A 1 92 ? -0.484 -11.825 2.597 1.00 98.19 92 ARG A CA 1
ATOM 745 C C . ARG A 1 92 ? -0.227 -12.488 1.245 1.00 98.19 92 ARG A C 1
ATOM 747 O O . ARG A 1 92 ? 0.884 -12.392 0.737 1.00 98.19 92 ARG A O 1
ATOM 754 N N . ASP A 1 93 ? -1.240 -13.134 0.678 1.00 98.38 93 ASP A N 1
ATOM 755 C CA . ASP A 1 93 ? -1.101 -13.868 -0.581 1.00 98.38 93 ASP A CA 1
ATOM 756 C C . ASP A 1 93 ? -0.770 -12.917 -1.742 1.00 98.38 93 ASP A C 1
ATOM 758 O O . ASP A 1 93 ? 0.110 -13.216 -2.547 1.00 98.38 93 ASP A O 1
ATOM 762 N N . ALA A 1 94 ? -1.364 -11.717 -1.763 1.00 98.00 94 ALA A N 1
ATO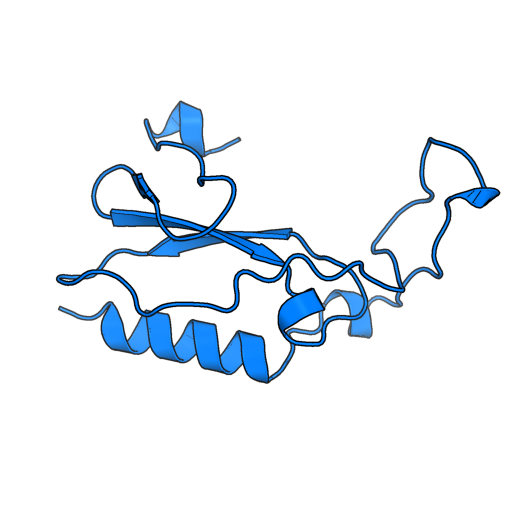M 763 C CA . ALA A 1 94 ? -0.995 -10.665 -2.711 1.00 98.00 94 ALA A CA 1
ATOM 764 C C . ALA A 1 94 ? 0.474 -10.220 -2.562 1.00 98.00 94 ALA A C 1
ATOM 766 O O . ALA A 1 94 ? 1.182 -10.097 -3.558 1.00 98.00 94 ALA A O 1
ATOM 767 N N . LEU A 1 95 ? 0.966 -10.022 -1.332 1.00 97.62 95 LEU A N 1
ATOM 768 C CA . LEU A 1 95 ? 2.368 -9.656 -1.088 1.00 97.62 95 LEU A CA 1
ATOM 769 C C . LEU A 1 95 ? 3.342 -10.765 -1.512 1.00 97.62 95 LEU A C 1
ATOM 771 O O . LEU A 1 95 ? 4.385 -10.467 -2.089 1.00 97.62 95 LEU A O 1
ATOM 775 N N . ILE A 1 96 ? 3.000 -12.031 -1.257 1.00 97.06 96 ILE A N 1
ATOM 776 C CA . ILE A 1 96 ? 3.792 -13.183 -1.711 1.00 97.06 96 ILE A CA 1
ATOM 777 C C . ILE A 1 96 ? 3.816 -13.234 -3.242 1.00 97.06 96 ILE A C 1
ATOM 779 O O . ILE A 1 96 ? 4.884 -13.423 -3.818 1.00 97.06 96 ILE A O 1
ATOM 783 N N . SER A 1 97 ? 2.676 -13.006 -3.902 1.00 95.88 97 SER A N 1
ATOM 784 C CA . SER A 1 97 ? 2.603 -12.939 -5.364 1.00 95.88 97 SER A CA 1
ATOM 785 C C . SER A 1 97 ? 3.495 -11.831 -5.925 1.00 95.88 97 SER A C 1
ATOM 787 O O . SER A 1 97 ? 4.226 -12.068 -6.881 1.00 95.88 97 SER A O 1
ATOM 789 N N . LEU A 1 98 ? 3.490 -10.636 -5.327 1.00 96.88 98 LEU A N 1
ATOM 790 C CA . LEU A 1 98 ? 4.394 -9.557 -5.737 1.00 96.88 98 LEU A CA 1
ATOM 791 C C . LEU A 1 98 ? 5.860 -9.967 -5.572 1.00 96.88 98 LEU A C 1
ATOM 793 O O . LEU A 1 98 ? 6.643 -9.817 -6.502 1.00 96.88 98 LEU A O 1
ATOM 797 N N . ALA A 1 99 ? 6.228 -10.532 -4.421 1.00 95.44 99 ALA A N 1
ATOM 798 C CA . ALA A 1 99 ? 7.599 -10.970 -4.179 1.00 95.44 99 ALA A CA 1
ATOM 799 C C . ALA A 1 99 ? 8.046 -12.046 -5.184 1.00 95.44 99 ALA A C 1
ATOM 801 O O . ALA A 1 99 ? 9.145 -11.956 -5.727 1.00 95.44 99 ALA A O 1
ATOM 802 N N . ALA A 1 100 ? 7.179 -13.010 -5.498 1.00 94.06 100 ALA A N 1
ATOM 803 C CA . ALA A 1 100 ? 7.466 -14.065 -6.467 1.00 94.06 100 ALA A CA 1
ATOM 804 C C . ALA A 1 100 ? 7.694 -13.532 -7.893 1.00 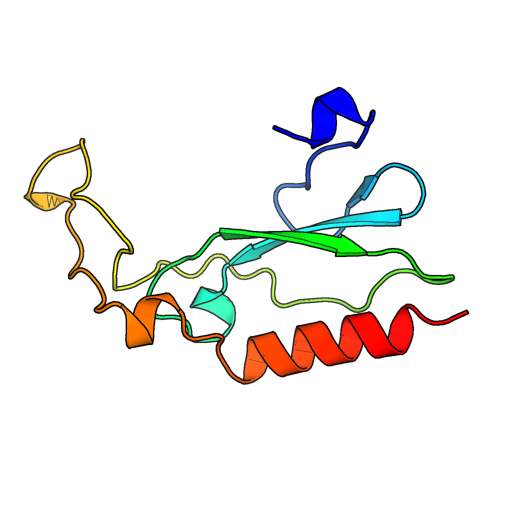94.06 100 ALA A C 1
ATOM 806 O O . ALA A 1 100 ? 8.501 -14.094 -8.622 1.00 94.06 100 ALA A O 1
ATOM 807 N N . ASN A 1 101 ? 7.022 -12.440 -8.276 1.00 91.81 101 ASN A N 1
ATOM 808 C CA . ASN A 1 101 ? 7.172 -11.818 -9.599 1.00 91.81 101 ASN A CA 1
ATOM 809 C C . ASN A 1 101 ? 8.282 -10.747 -9.650 1.00 91.81 101 ASN A C 1
ATOM 811 O O . ASN A 1 101 ? 8.611 -10.257 -10.724 1.00 91.81 101 ASN A O 1
ATOM 815 N N . SER A 1 102 ? 8.868 -10.387 -8.503 1.00 90.31 102 SER A N 1
ATOM 816 C CA . SER A 1 102 ? 9.956 -9.398 -8.415 1.00 90.31 102 SER A CA 1
ATOM 817 C C . SER A 1 102 ? 11.364 -9.965 -8.632 1.00 90.31 102 SER A C 1
ATOM 819 O O . SER A 1 102 ? 12.322 -9.194 -8.699 1.00 90.31 102 SER A O 1
ATOM 821 N N . ALA A 1 103 ? 11.509 -11.292 -8.695 1.00 74.81 103 ALA A N 1
ATOM 822 C CA . ALA A 1 103 ? 12.805 -11.936 -8.876 1.00 74.81 103 ALA A CA 1
ATOM 823 C C . ALA A 1 103 ? 13.318 -11.746 -10.315 1.00 74.81 103 ALA A C 1
ATOM 825 O O . ALA A 1 103 ? 12.559 -11.932 -11.264 1.00 74.81 103 ALA A O 1
ATOM 826 N N . MET A 1 104 ? 14.595 -11.360 -10.427 1.00 58.84 104 MET A N 1
ATOM 827 C CA . MET A 1 104 ? 15.405 -11.434 -11.653 1.00 58.84 104 MET A CA 1
ATOM 828 C C . MET A 1 104 ? 15.803 -12.882 -11.936 1.00 58.84 104 MET A C 1
ATOM 830 O O . MET A 1 104 ? 16.091 -13.595 -10.944 1.00 58.84 104 MET A O 1
#

Sequence (104 aa):
MAWPVYNLEPPPKRGWGASGAGWVCEVWQSAYGHAARKRTWLYYRGEHEPPELNWERREGTHQIGFQDQRGKAANKPTLNKRDANATPIAFRDALISLAANSAM

Secondary structure (DSSP, 8-state):
-HHHHTTPPPPPSSS-EEETTEEEEEEEGGGGT-SS--EEEEEE--SSPPPP-----PPPSSB-SSPPTT-GGGPPPBPPHHHHH---HHHHHHHHHHHHHS--